Protein AF-A0A2V9RLH3-F1 (afdb_monomer_lite)

pLDDT: mean 71.66, std 17.47, range [39.56, 96.75]

Foldseek 3Di:
DDDDDDDDDDDDDDPPPDVPVVVDDDPPDDDDDPDCPPVPPCPVVVVVVVLVVLLVLLVVCCVPPVPLSVVSVVLSVVLVVLVVDDDPPPCVSVVSNVVSVVVSVVSSVVSVVVVVVVVVPDDDD

Structure (mmCIF, N/CA/C/O backbone):
data_AF-A0A2V9RLH3-F1
#
_entry.id   AF-A0A2V9RLH3-F1
#
loop_
_atom_site.group_PDB
_atom_site.id
_atom_site.type_symbol
_atom_site.label_atom_id
_atom_site.label_alt_id
_atom_site.label_comp_id
_atom_site.label_asym_id
_atom_site.label_entity_id
_atom_site.label_seq_id
_atom_site.pdbx_PDB_ins_code
_atom_site.Cartn_x
_atom_site.Cartn_y
_atom_site.Cartn_z
_atom_site.occupancy
_atom_site.B_iso_or_equiv
_atom_site.auth_seq_id
_atom_site.auth_comp_id
_atom_site.auth_asym_id
_atom_site.auth_atom_id
_atom_site.pdbx_PDB_model_num
ATOM 1 N N . MET A 1 1 ? -2.763 -62.761 55.998 1.00 39.56 1 MET A N 1
ATOM 2 C CA . MET A 1 1 ? -2.062 -62.507 57.274 1.00 39.56 1 MET A CA 1
ATOM 3 C C . MET A 1 1 ? -0.662 -62.020 56.921 1.00 39.56 1 MET A C 1
ATOM 5 O O . MET A 1 1 ? -0.022 -62.718 56.152 1.00 39.56 1 MET A O 1
ATOM 9 N N . SER A 1 2 ? -0.284 -60.830 57.413 1.00 47.16 2 SER A N 1
ATOM 10 C CA . SER A 1 2 ? 1.022 -60.124 57.311 1.00 47.16 2 SER A CA 1
ATOM 11 C C . SER A 1 2 ? 1.539 -59.823 55.893 1.00 47.16 2 SER A C 1
ATOM 13 O O . SER A 1 2 ? 1.872 -60.737 55.155 1.00 47.16 2 SER A O 1
ATOM 15 N N . ARG A 1 3 ? 1.490 -58.592 55.357 1.00 48.81 3 ARG A N 1
ATOM 16 C CA . ARG A 1 3 ? 2.101 -57.303 55.773 1.00 48.81 3 ARG A CA 1
ATO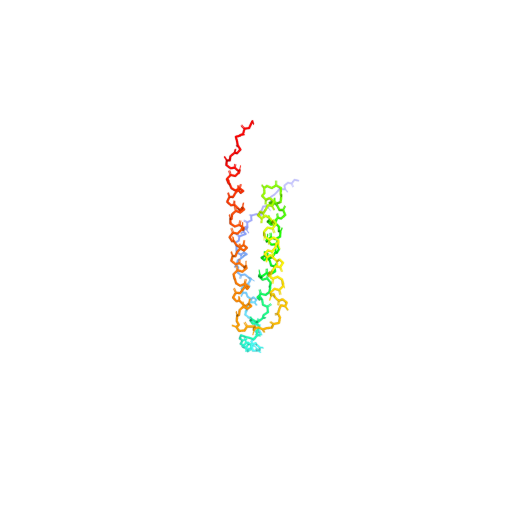M 17 C C . ARG A 1 3 ? 3.620 -57.350 56.002 1.00 48.81 3 ARG A C 1
ATOM 19 O O . ARG A 1 3 ? 4.104 -58.168 56.774 1.00 48.81 3 ARG A O 1
ATOM 26 N N . ASP A 1 4 ? 4.263 -56.371 55.358 1.00 50.38 4 ASP A N 1
ATOM 27 C CA . ASP A 1 4 ? 5.601 -55.800 55.576 1.00 50.38 4 ASP A CA 1
ATOM 28 C C . ASP A 1 4 ? 6.774 -56.614 55.002 1.00 50.38 4 ASP A C 1
ATOM 30 O O . ASP A 1 4 ? 7.018 -57.754 55.373 1.00 50.38 4 ASP A O 1
ATOM 34 N N . ARG A 1 5 ? 7.560 -56.102 54.048 1.00 52.16 5 ARG A N 1
ATOM 35 C CA . ARG A 1 5 ? 8.173 -54.762 53.959 1.00 52.16 5 ARG A CA 1
ATOM 36 C C . ARG A 1 5 ? 8.115 -54.262 52.506 1.00 52.16 5 ARG A C 1
ATOM 38 O O . ARG A 1 5 ? 8.444 -55.010 51.596 1.00 52.16 5 ARG A O 1
ATOM 45 N N . VAL A 1 6 ? 7.553 -53.093 52.199 1.00 57.69 6 VAL A N 1
ATOM 46 C CA . VAL A 1 6 ? 8.134 -51.749 52.398 1.00 57.69 6 VAL A CA 1
ATOM 47 C C . VAL A 1 6 ? 9.574 -51.673 51.888 1.00 57.69 6 VAL A C 1
ATOM 49 O O . VAL A 1 6 ? 10.521 -51.898 52.635 1.00 57.69 6 VAL A O 1
ATOM 52 N N . ASN A 1 7 ? 9.719 -51.306 50.617 1.00 51.78 7 ASN A N 1
ATOM 53 C CA . ASN A 1 7 ? 10.846 -50.500 50.169 1.00 51.78 7 ASN A CA 1
ATOM 54 C C . ASN A 1 7 ? 10.308 -49.486 49.147 1.00 51.78 7 ASN A C 1
ATOM 56 O O . ASN A 1 7 ? 9.984 -49.839 48.017 1.00 51.78 7 ASN A O 1
ATOM 60 N N . ILE A 1 8 ? 10.112 -48.253 49.600 1.00 53.84 8 ILE A N 1
ATOM 61 C CA . ILE A 1 8 ? 9.685 -47.077 48.828 1.00 53.84 8 ILE A CA 1
ATOM 62 C C . ILE A 1 8 ? 10.735 -45.983 49.138 1.00 53.84 8 ILE A C 1
ATOM 64 O O . ILE A 1 8 ? 11.342 -46.050 50.206 1.00 53.84 8 ILE A O 1
ATOM 68 N N . PRO A 1 9 ? 10.819 -44.882 48.382 1.00 52.38 9 PRO A N 1
ATOM 69 C CA . PRO A 1 9 ? 11.443 -44.658 47.077 1.00 52.38 9 PRO A CA 1
ATOM 70 C C . PRO A 1 9 ? 12.660 -43.706 47.187 1.00 52.38 9 PRO A C 1
ATOM 72 O O . PRO A 1 9 ? 12.859 -43.050 48.203 1.00 52.38 9 PRO A O 1
ATOM 75 N N . LEU A 1 10 ? 13.414 -43.540 46.102 1.00 43.09 10 LEU A N 1
ATOM 76 C CA . LEU A 1 10 ? 14.065 -42.263 45.777 1.00 43.09 10 LEU A CA 1
ATOM 77 C C . LEU A 1 10 ? 13.720 -42.034 44.299 1.00 43.09 10 LEU A C 1
ATOM 79 O O . LEU A 1 10 ? 14.227 -42.740 43.430 1.00 43.09 10 LEU A O 1
ATOM 83 N N . GLU A 1 11 ? 12.618 -41.340 44.001 1.00 45.59 11 GLU A N 1
ATOM 84 C CA . GLU A 1 11 ? 12.689 -39.938 43.550 1.00 45.59 11 GLU A CA 1
ATOM 85 C C . GLU A 1 11 ? 13.990 -39.670 42.788 1.00 45.59 11 GLU A C 1
ATOM 87 O O . GLU A 1 11 ? 15.092 -39.713 43.327 1.00 45.59 11 GLU A O 1
ATOM 92 N N . GLU A 1 12 ? 13.882 -39.596 41.466 1.00 53.50 12 GLU A N 1
ATOM 93 C CA . GLU A 1 12 ? 13.973 -38.287 40.816 1.00 53.50 12 GLU A CA 1
ATOM 94 C C . GLU A 1 12 ? 15.204 -37.513 41.286 1.00 53.50 12 GLU A C 1
ATOM 96 O O . GLU A 1 12 ? 15.140 -36.711 42.209 1.00 53.50 12 GLU A O 1
ATOM 101 N N . LEU A 1 13 ? 16.320 -37.695 40.582 1.00 51.59 13 LEU A N 1
ATOM 102 C CA . LEU A 1 13 ? 17.191 -36.563 40.309 1.00 51.59 13 LEU A CA 1
ATOM 103 C C . LEU A 1 13 ? 17.954 -36.795 38.998 1.00 51.59 13 LEU A C 1
ATOM 105 O O . LEU A 1 13 ? 18.678 -37.772 38.830 1.00 51.59 13 LEU A O 1
ATOM 109 N N . ASP A 1 14 ? 17.744 -35.853 38.081 1.00 50.59 14 ASP A N 1
ATOM 110 C CA . ASP A 1 14 ? 18.482 -35.589 36.845 1.00 50.59 14 ASP A CA 1
ATOM 111 C C . ASP A 1 14 ? 18.281 -36.501 35.626 1.00 50.59 14 ASP A C 1
ATOM 113 O O . ASP A 1 14 ? 19.205 -36.901 34.915 1.00 50.59 14 ASP A O 1
ATOM 117 N N . MET A 1 15 ? 17.017 -36.544 35.198 1.00 57.72 15 MET A N 1
ATOM 118 C CA . MET A 1 15 ? 16.640 -36.425 33.781 1.00 57.72 15 MET A CA 1
ATOM 119 C C . MET A 1 15 ? 17.088 -35.068 33.183 1.00 57.72 15 MET A C 1
ATOM 121 O O . MET A 1 15 ? 16.280 -34.293 32.683 1.00 57.72 15 MET A O 1
ATOM 125 N N . ARG A 1 16 ? 18.380 -34.724 33.287 1.00 58.44 16 ARG A N 1
ATOM 126 C CA . ARG A 1 16 ? 18.953 -33.453 32.795 1.00 58.44 16 ARG A CA 1
ATOM 127 C C . ARG A 1 16 ? 20.340 -33.582 32.152 1.00 58.44 16 ARG A C 1
ATOM 129 O O . ARG A 1 16 ? 20.838 -32.594 31.628 1.00 58.44 16 ARG A O 1
ATOM 136 N N . TYR A 1 17 ? 20.927 -34.782 32.072 1.00 57.69 17 TYR A N 1
ATOM 137 C CA . TYR A 1 17 ? 22.282 -34.961 31.514 1.00 57.69 17 TYR A CA 1
ATOM 138 C C . TYR A 1 17 ? 22.462 -36.142 30.533 1.00 57.69 17 TYR A C 1
ATOM 140 O O . TYR A 1 17 ? 23.550 -36.695 30.423 1.00 57.69 17 TYR A O 1
ATOM 148 N N . SER A 1 18 ? 21.435 -36.510 29.750 1.00 54.03 18 SER A N 1
ATOM 149 C CA . SER A 1 18 ? 21.567 -37.537 28.684 1.00 54.03 18 SER A CA 1
ATOM 150 C C . SER A 1 18 ? 21.044 -37.115 27.298 1.00 54.03 18 SER A C 1
ATOM 152 O O . SER A 1 18 ? 20.987 -37.914 26.373 1.00 54.03 18 SER A O 1
ATOM 154 N N . VAL A 1 19 ? 20.717 -35.832 27.100 1.00 53.97 19 VAL A N 1
ATOM 155 C CA . VAL A 1 19 ? 20.500 -35.264 25.747 1.00 53.97 19 VAL A CA 1
ATOM 156 C C . VAL A 1 19 ? 21.827 -34.788 25.126 1.00 53.97 19 VAL A C 1
ATOM 158 O O . VAL A 1 19 ? 21.942 -34.635 23.915 1.00 53.97 19 VAL A O 1
ATOM 161 N N . PHE A 1 20 ? 22.877 -34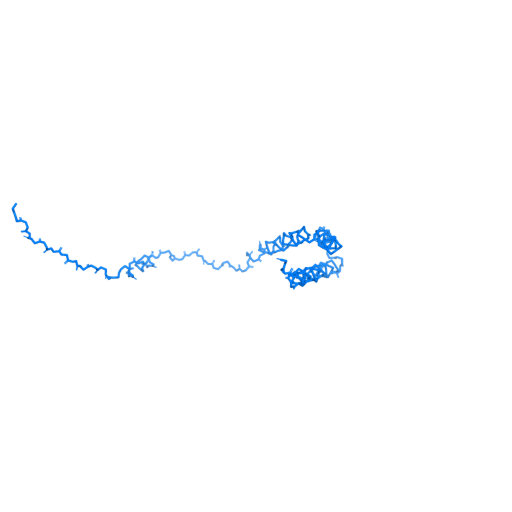.628 25.939 1.00 53.75 20 PHE A N 1
ATOM 162 C CA . PHE A 1 20 ? 24.169 -34.081 25.509 1.00 53.75 20 PHE A CA 1
ATOM 163 C C . PHE A 1 20 ? 25.185 -35.109 24.981 1.00 53.75 20 PHE A C 1
ATOM 165 O O . PHE A 1 20 ? 26.203 -34.709 24.427 1.00 53.75 20 PHE A O 1
ATOM 172 N N . VAL A 1 21 ? 24.917 -36.416 25.069 1.00 56.09 21 VAL A N 1
ATOM 173 C CA . VAL A 1 21 ? 25.829 -37.450 24.527 1.00 56.09 21 VAL A CA 1
ATOM 174 C C . VAL A 1 21 ? 25.569 -37.743 23.038 1.00 56.09 21 VAL A C 1
ATOM 176 O O . VAL A 1 21 ? 26.457 -38.230 22.346 1.00 56.09 21 VAL A O 1
ATOM 179 N N . TRP A 1 22 ? 24.422 -37.338 22.482 1.00 46.25 22 TRP A N 1
ATOM 180 C CA . TRP A 1 22 ? 24.151 -37.455 21.038 1.00 46.25 22 TRP A CA 1
ATOM 181 C C . TRP A 1 22 ? 24.771 -36.340 20.179 1.00 46.25 22 TRP A C 1
ATOM 183 O O . TRP A 1 22 ? 24.780 -36.445 18.957 1.00 46.25 22 TRP A O 1
ATOM 193 N N . ILE A 1 23 ? 25.322 -35.284 20.785 1.00 55.78 23 ILE A N 1
ATOM 194 C CA . ILE A 1 23 ? 25.869 -34.130 20.045 1.00 55.78 23 ILE A CA 1
ATOM 195 C C . ILE A 1 23 ? 27.333 -34.357 19.610 1.00 55.78 23 ILE A C 1
ATOM 197 O O . ILE A 1 23 ? 27.882 -33.588 18.827 1.00 55.78 23 ILE A O 1
ATOM 201 N N . SER A 1 24 ? 27.972 -35.452 20.031 1.00 55.41 24 SER A N 1
ATOM 202 C CA . SER A 1 24 ? 29.396 -35.690 19.773 1.00 55.41 24 SER A CA 1
ATOM 203 C C . SER A 1 24 ? 29.668 -37.001 19.031 1.00 55.41 24 SER A C 1
ATOM 205 O O . SER A 1 24 ? 30.342 -37.876 19.565 1.00 55.41 24 SER A O 1
ATOM 207 N N . MET A 1 25 ? 29.206 -37.127 17.781 1.00 53.19 25 MET A N 1
ATOM 208 C CA . MET A 1 25 ? 29.975 -37.841 16.746 1.00 53.19 25 MET A CA 1
ATOM 209 C C . MET A 1 25 ? 29.473 -37.539 15.319 1.00 53.19 25 MET A C 1
ATOM 211 O O . MET A 1 25 ? 28.771 -38.312 14.683 1.00 53.19 25 MET A O 1
ATOM 215 N N . LEU A 1 26 ? 29.935 -36.398 14.807 1.00 53.53 26 LEU A N 1
ATOM 216 C CA . LEU A 1 26 ? 30.655 -36.353 13.531 1.00 53.53 26 LEU A CA 1
ATOM 217 C C . LEU A 1 26 ? 29.880 -36.688 12.234 1.00 53.53 26 LEU A C 1
ATOM 219 O O . LEU A 1 26 ? 30.173 -37.663 11.552 1.00 53.53 26 LEU A O 1
ATOM 223 N N . THR A 1 27 ? 29.054 -35.750 11.771 1.00 52.62 27 THR A N 1
ATOM 224 C CA . THR A 1 27 ? 29.072 -35.367 10.345 1.00 52.62 27 THR A CA 1
ATOM 225 C C . THR A 1 27 ? 29.892 -34.083 10.212 1.00 52.62 27 THR A C 1
ATOM 227 O O . THR A 1 27 ? 29.349 -32.982 10.152 1.00 52.62 27 THR A O 1
ATOM 230 N N . ILE A 1 28 ? 31.220 -34.207 10.250 1.00 60.66 28 ILE A N 1
ATOM 231 C CA . ILE A 1 28 ? 32.124 -33.121 9.858 1.00 60.66 28 ILE A CA 1
ATOM 232 C C . ILE A 1 28 ? 32.408 -33.257 8.360 1.00 60.66 28 ILE A C 1
ATOM 234 O O . ILE A 1 28 ? 32.633 -34.359 7.871 1.00 60.66 28 ILE A O 1
ATOM 238 N N . ALA A 1 29 ? 32.479 -32.092 7.711 1.00 54.38 29 ALA A N 1
ATOM 239 C CA . ALA A 1 29 ? 32.967 -31.804 6.362 1.00 54.38 29 ALA A CA 1
ATOM 240 C C . ALA A 1 29 ? 31.940 -31.937 5.229 1.00 54.38 29 ALA A C 1
ATOM 242 O O . ALA A 1 29 ? 31.856 -32.958 4.554 1.00 54.38 29 ALA A O 1
ATOM 243 N N . GLY A 1 30 ? 31.223 -30.840 4.952 1.00 48.94 30 GLY A N 1
ATOM 244 C CA . GLY A 1 30 ? 30.548 -30.720 3.659 1.00 48.94 30 GLY A CA 1
ATOM 245 C C . GLY A 1 30 ? 29.466 -29.662 3.473 1.00 48.94 30 GLY A C 1
ATOM 246 O O . GLY A 1 30 ? 28.758 -29.757 2.483 1.00 48.94 30 GLY A O 1
ATOM 247 N N . VAL A 1 31 ? 29.309 -28.653 4.335 1.00 53.44 31 VAL A N 1
ATOM 248 C CA . VAL A 1 31 ? 28.590 -27.428 3.931 1.00 53.44 31 VAL A CA 1
ATOM 249 C C . VAL A 1 31 ? 29.555 -26.263 4.064 1.00 53.44 31 VAL A C 1
ATOM 251 O O . VAL A 1 31 ? 29.549 -25.491 5.018 1.00 53.44 31 VAL A O 1
ATOM 254 N N . LEU A 1 32 ? 30.466 -26.225 3.091 1.00 53.28 32 LEU A N 1
ATOM 255 C CA . LEU A 1 32 ? 31.143 -25.010 2.672 1.00 53.28 32 LEU A CA 1
ATOM 256 C C . LEU A 1 32 ? 30.079 -23.944 2.411 1.00 53.28 32 LEU A C 1
ATOM 258 O O . LEU A 1 32 ? 29.132 -24.180 1.664 1.00 53.28 32 LEU A O 1
ATOM 262 N N . SER A 1 33 ? 30.269 -22.796 3.051 1.00 57.31 33 SER A N 1
ATOM 263 C CA . SER A 1 33 ? 29.795 -21.473 2.669 1.00 57.31 33 SER A CA 1
ATOM 264 C C . SER A 1 33 ? 29.066 -21.418 1.325 1.00 57.31 33 SER A C 1
ATOM 266 O O . SER A 1 33 ? 29.699 -21.269 0.279 1.00 57.31 33 SER A O 1
ATOM 268 N N . VAL A 1 34 ? 27.733 -21.446 1.351 1.00 58.06 34 VAL A N 1
ATOM 269 C CA . VAL A 1 34 ? 26.990 -20.732 0.315 1.00 58.06 34 VAL A CA 1
ATOM 270 C C . VAL A 1 34 ? 26.972 -19.267 0.763 1.00 58.06 34 VAL A C 1
ATOM 272 O O . VAL A 1 34 ? 26.449 -18.973 1.841 1.00 58.06 34 VAL A O 1
ATOM 275 N N . PRO A 1 35 ? 27.608 -18.353 0.005 1.00 49.06 35 PRO A N 1
ATOM 276 C CA . PRO A 1 35 ? 27.546 -16.919 0.260 1.00 49.06 35 PRO A CA 1
ATOM 277 C C . PRO A 1 35 ? 26.102 -16.442 0.063 1.00 49.06 35 PRO A C 1
ATOM 279 O O . PRO A 1 35 ? 25.233 -17.226 -0.298 1.00 49.06 35 PRO A O 1
ATOM 282 N N . ALA A 1 36 ? 25.838 -15.161 0.289 1.00 56.69 36 ALA A N 1
ATOM 283 C CA . ALA A 1 36 ? 24.553 -14.478 0.142 1.00 56.69 36 ALA A CA 1
ATOM 284 C C . ALA A 1 36 ? 23.884 -14.575 -1.263 1.00 56.69 36 ALA A C 1
ATOM 286 O O . ALA A 1 36 ? 23.575 -13.560 -1.874 1.00 56.69 36 ALA A O 1
ATOM 287 N N . LEU A 1 37 ? 23.637 -15.780 -1.785 1.00 55.62 37 LEU A N 1
ATOM 288 C CA . LEU A 1 37 ? 22.978 -16.069 -3.062 1.00 55.62 37 LEU A CA 1
ATOM 289 C C . LEU A 1 37 ? 21.540 -16.590 -2.891 1.00 55.62 37 LEU A C 1
ATOM 291 O O . LEU A 1 37 ? 20.805 -16.656 -3.868 1.00 55.62 37 LEU A O 1
ATOM 295 N N . PHE A 1 38 ? 21.106 -16.900 -1.664 1.00 52.56 38 PHE A N 1
ATOM 296 C CA . PHE A 1 38 ? 19.696 -17.182 -1.339 1.00 52.56 38 PHE A CA 1
ATOM 297 C C . PHE A 1 38 ? 19.032 -16.060 -0.526 1.00 52.56 38 PHE A C 1
ATOM 299 O O . PHE A 1 38 ? 17.972 -16.251 0.059 1.00 52.56 38 PHE A O 1
ATOM 306 N N . ALA A 1 39 ? 19.623 -14.862 -0.527 1.00 50.62 39 ALA A N 1
ATOM 307 C CA . ALA A 1 39 ? 19.005 -13.661 0.035 1.00 50.62 39 ALA A CA 1
ATOM 308 C C . ALA A 1 39 ? 18.022 -12.966 -0.936 1.00 50.62 39 ALA A C 1
ATOM 310 O O . ALA A 1 39 ? 17.477 -11.929 -0.593 1.00 50.62 39 ALA A O 1
ATOM 311 N N . GLN A 1 40 ? 17.768 -13.521 -2.130 1.00 50.31 40 GLN A N 1
ATOM 312 C CA . GLN A 1 40 ? 16.870 -12.928 -3.139 1.00 50.31 40 GLN A CA 1
ATOM 313 C C . GLN A 1 40 ? 15.436 -13.495 -3.143 1.00 50.31 40 GLN A C 1
ATOM 315 O O . GLN A 1 40 ? 14.677 -13.226 -4.068 1.00 50.31 40 GLN A O 1
ATOM 320 N N . GLY A 1 41 ? 15.043 -14.298 -2.147 1.00 53.81 41 GLY A N 1
ATOM 321 C CA . GLY A 1 41 ? 13.774 -15.045 -2.197 1.00 53.81 41 GLY A CA 1
ATOM 322 C C . GLY A 1 41 ? 12.761 -14.779 -1.083 1.00 53.81 41 GLY A C 1
ATOM 323 O O . GLY A 1 41 ? 11.690 -15.376 -1.111 1.00 53.81 41 GLY A O 1
ATOM 324 N N . GLN A 1 42 ? 13.070 -13.938 -0.090 1.00 44.75 42 GLN A N 1
ATOM 325 C CA . GLN A 1 42 ? 12.178 -13.702 1.061 1.00 44.75 42 GLN A CA 1
ATOM 326 C C . GLN A 1 42 ? 11.507 -12.323 1.086 1.00 44.75 42 GLN A C 1
ATOM 328 O O . GLN A 1 42 ? 10.702 -12.072 1.980 1.00 44.75 42 GLN A O 1
ATOM 333 N N . GLU A 1 43 ? 11.775 -11.455 0.111 1.00 52.00 43 GLU A N 1
ATOM 334 C CA . GLU A 1 43 ? 11.226 -10.090 0.089 1.00 52.00 43 GLU A CA 1
ATOM 335 C C . GLU A 1 43 ? 9.708 -10.083 -0.184 1.00 52.00 43 GLU A C 1
ATOM 337 O O . GLU A 1 43 ? 8.965 -9.380 0.498 1.00 52.00 43 GLU A O 1
ATOM 342 N N . GLY A 1 44 ? 9.211 -10.972 -1.052 1.00 55.06 44 GLY A N 1
ATOM 343 C CA . GLY A 1 44 ? 7.782 -11.021 -1.398 1.00 55.06 44 GLY A CA 1
ATOM 344 C C . GLY A 1 44 ? 6.861 -11.512 -0.273 1.00 55.06 44 GLY A C 1
ATOM 345 O O . GLY A 1 44 ? 5.723 -11.071 -0.164 1.00 55.06 44 GLY A O 1
ATOM 346 N N . ALA A 1 45 ? 7.334 -12.384 0.625 1.00 59.72 45 ALA A N 1
ATOM 347 C CA . ALA A 1 45 ? 6.483 -12.937 1.686 1.00 59.72 45 ALA A CA 1
ATOM 348 C C . ALA A 1 45 ? 6.114 -11.900 2.766 1.00 59.72 45 ALA A C 1
ATOM 350 O O . ALA A 1 45 ? 5.102 -12.050 3.455 1.00 59.72 45 ALA A O 1
ATOM 351 N N . ALA A 1 46 ? 6.945 -10.869 2.943 1.00 64.94 46 ALA A N 1
ATOM 352 C CA . ALA A 1 46 ? 6.669 -9.769 3.859 1.00 64.94 46 ALA A CA 1
ATOM 353 C C . ALA A 1 46 ? 5.696 -8.752 3.241 1.00 64.94 46 ALA A C 1
ATOM 355 O O . ALA A 1 46 ? 4.792 -8.285 3.934 1.00 64.94 46 ALA A O 1
ATOM 356 N N . GLU A 1 47 ? 5.837 -8.464 1.945 1.00 66.88 47 GLU A N 1
ATOM 357 C CA . GLU A 1 47 ? 4.934 -7.571 1.206 1.00 66.88 47 GLU A CA 1
ATOM 358 C C . GLU A 1 47 ? 3.533 -8.176 1.081 1.00 66.88 47 GLU A C 1
ATOM 360 O O . GLU A 1 47 ? 2.551 -7.538 1.452 1.00 66.88 47 GLU A O 1
ATOM 365 N N . GLN A 1 48 ? 3.439 -9.464 0.751 1.00 70.88 48 GLN A N 1
ATOM 366 C CA . GLN A 1 48 ? 2.159 -10.159 0.604 1.00 70.88 48 GLN A CA 1
ATOM 367 C C . GLN A 1 48 ? 1.348 -10.219 1.915 1.00 70.88 48 GLN A C 1
ATOM 369 O O . GLN A 1 48 ? 0.118 -10.158 1.917 1.00 70.88 48 GLN A O 1
ATOM 374 N N . LYS A 1 49 ? 2.024 -10.310 3.069 1.00 78.50 49 LYS A N 1
ATOM 375 C CA . LYS A 1 49 ? 1.363 -10.224 4.384 1.00 78.50 49 LYS A CA 1
ATOM 376 C C . LYS A 1 49 ? 0.817 -8.830 4.669 1.00 78.50 49 LYS A C 1
ATOM 378 O O . LYS A 1 49 ? -0.213 -8.710 5.330 1.00 78.50 49 LYS A O 1
ATOM 383 N N . ARG A 1 50 ? 1.512 -7.793 4.202 1.00 78.88 50 ARG A N 1
ATOM 384 C CA . ARG A 1 50 ? 1.090 -6.406 4.372 1.00 78.88 50 ARG A CA 1
ATOM 385 C C . ARG A 1 50 ? -0.178 -6.138 3.571 1.00 78.88 50 ARG A C 1
ATOM 387 O O . ARG A 1 50 ? -1.134 -5.643 4.148 1.00 78.88 50 ARG A O 1
ATOM 394 N N . GLU A 1 51 ? -0.236 -6.567 2.315 1.00 77.38 51 GLU A N 1
ATOM 395 C CA . GLU A 1 51 ? -1.444 -6.448 1.486 1.00 77.38 51 GLU A CA 1
ATOM 396 C C . GLU A 1 51 ? -2.661 -7.143 2.119 1.00 77.38 51 GLU A C 1
ATOM 398 O O . GLU A 1 51 ? -3.732 -6.553 2.235 1.00 77.38 51 GLU A O 1
ATOM 403 N N . GLN A 1 52 ? -2.494 -8.368 2.636 1.00 81.50 52 GLN A N 1
ATOM 404 C CA . GLN A 1 52 ? -3.584 -9.073 3.331 1.00 81.50 52 GLN A CA 1
ATOM 405 C C . GLN A 1 52 ? -4.067 -8.328 4.583 1.00 81.50 52 GLN A C 1
ATOM 407 O O . GLN A 1 52 ? -5.258 -8.342 4.923 1.00 81.50 52 GLN A O 1
ATOM 412 N N . GLN A 1 53 ? -3.139 -7.698 5.302 1.00 83.69 53 GLN A N 1
ATOM 413 C CA . GLN A 1 53 ? -3.450 -6.909 6.483 1.00 83.69 53 GLN A CA 1
ATOM 414 C C . GLN A 1 53 ? -4.219 -5.634 6.109 1.00 83.69 53 GLN A C 1
ATOM 416 O O . GLN A 1 53 ? -5.248 -5.359 6.732 1.00 83.69 53 GLN A O 1
ATOM 421 N N . VAL A 1 54 ? -3.774 -4.930 5.066 1.00 83.06 54 VAL A N 1
ATOM 422 C CA . VAL A 1 54 ? -4.428 -3.756 4.467 1.00 83.06 54 VAL A CA 1
ATOM 423 C C . VAL A 1 54 ? -5.875 -4.108 4.086 1.00 83.06 54 VAL A C 1
ATOM 425 O O . VAL A 1 54 ? -6.814 -3.472 4.563 1.00 83.06 54 VAL A O 1
ATOM 428 N N . ASP A 1 55 ? -6.089 -5.196 3.343 1.00 84.19 55 ASP A N 1
ATOM 429 C CA . ASP A 1 55 ? -7.421 -5.652 2.908 1.00 84.19 55 ASP A CA 1
ATOM 430 C C . ASP A 1 55 ? -8.362 -5.945 4.072 1.00 84.19 55 ASP A C 1
ATOM 432 O O . ASP A 1 55 ? -9.548 -5.594 4.070 1.00 84.19 55 ASP A O 1
ATOM 436 N N . THR A 1 56 ? -7.826 -6.608 5.095 1.00 84.88 56 THR A N 1
ATOM 437 C CA . THR A 1 56 ? -8.589 -6.933 6.297 1.00 84.88 56 THR A CA 1
ATOM 438 C C . THR A 1 56 ? -9.001 -5.653 7.022 1.00 84.88 56 THR A C 1
ATOM 440 O O . THR A 1 56 ? -10.145 -5.543 7.467 1.00 84.88 56 THR A O 1
ATOM 443 N N . MET A 1 57 ? -8.108 -4.661 7.102 1.00 80.25 57 MET A N 1
ATOM 444 C CA . MET A 1 57 ? -8.412 -3.358 7.690 1.00 80.25 57 MET A CA 1
ATOM 445 C C . MET A 1 57 ? -9.435 -2.574 6.864 1.00 80.25 57 MET A C 1
ATOM 447 O O . MET A 1 57 ? -10.359 -2.016 7.457 1.00 80.25 57 MET A O 1
ATOM 451 N N . ALA A 1 58 ? -9.336 -2.557 5.530 1.00 82.00 58 ALA A N 1
ATOM 452 C CA . ALA A 1 58 ? -10.330 -1.911 4.673 1.00 82.00 58 ALA A CA 1
ATOM 453 C C . ALA A 1 58 ? -11.723 -2.492 4.933 1.00 82.00 58 ALA A C 1
ATOM 455 O O . ALA A 1 58 ? -12.644 -1.761 5.293 1.00 82.00 58 ALA A O 1
ATOM 456 N N . ARG A 1 59 ? -11.865 -3.821 4.854 1.00 82.25 59 ARG A N 1
ATOM 457 C CA . ARG A 1 59 ? -13.147 -4.519 5.057 1.00 82.25 59 ARG A CA 1
ATOM 458 C C . ARG A 1 59 ? -13.742 -4.282 6.441 1.00 82.25 59 ARG A C 1
ATOM 460 O O . ARG A 1 59 ? -14.944 -4.075 6.564 1.00 82.25 59 ARG A O 1
ATOM 467 N N . GLN A 1 60 ? -12.915 -4.278 7.486 1.00 80.94 60 GLN A N 1
ATOM 468 C CA . GLN A 1 60 ? -13.373 -3.992 8.849 1.00 80.94 60 GLN A CA 1
ATOM 469 C C . GLN A 1 60 ? -13.902 -2.561 9.004 1.00 80.94 60 GLN A C 1
ATOM 471 O O . GLN A 1 60 ? -14.858 -2.343 9.746 1.00 80.94 60 GLN A O 1
ATOM 476 N N . ASN A 1 61 ? -13.298 -1.595 8.309 1.00 75.12 61 ASN A N 1
ATOM 477 C CA . ASN A 1 61 ? -13.657 -0.184 8.423 1.00 75.12 61 ASN A CA 1
ATOM 478 C C . ASN A 1 61 ? -14.739 0.265 7.431 1.00 75.12 61 ASN A C 1
ATOM 480 O O . ASN A 1 61 ? -15.281 1.349 7.613 1.00 75.12 61 ASN A O 1
ATOM 484 N N . GLN A 1 62 ? -15.135 -0.553 6.447 1.00 74.06 62 GLN A N 1
ATOM 485 C CA . GLN A 1 62 ? -16.214 -0.219 5.500 1.00 74.06 62 GLN A CA 1
ATOM 486 C C . GLN A 1 62 ? -17.535 0.180 6.182 1.00 74.06 62 GLN A C 1
ATOM 488 O O . GLN A 1 62 ? -18.285 0.982 5.632 1.00 74.06 62 GLN A O 1
ATOM 493 N N . GLY A 1 63 ? -17.818 -0.349 7.377 1.00 72.19 63 GLY A N 1
ATOM 494 C CA . GLY A 1 63 ? -19.017 -0.004 8.148 1.00 72.19 63 GLY A CA 1
ATOM 495 C C . GLY A 1 63 ? -18.894 1.243 9.031 1.00 72.19 63 GLY A C 1
ATOM 496 O O . GLY A 1 63 ? -19.906 1.702 9.549 1.00 72.19 63 GLY A O 1
ATOM 497 N N . GLN A 1 64 ? -17.683 1.769 9.236 1.00 73.12 64 GLN A N 1
ATOM 498 C CA . GLN A 1 64 ? -17.409 2.875 10.165 1.00 73.12 64 GLN A CA 1
ATOM 499 C C . GLN A 1 64 ? -16.867 4.116 9.449 1.00 73.12 64 GLN A C 1
ATOM 501 O O . GLN A 1 64 ? -17.325 5.216 9.723 1.00 73.12 64 GLN A O 1
ATOM 506 N N . GLU A 1 65 ? -15.935 3.926 8.512 1.00 76.31 65 GLU A N 1
ATOM 507 C CA . GLU A 1 65 ? -15.293 4.966 7.700 1.00 76.31 65 GLU A CA 1
ATOM 508 C C . GLU A 1 65 ? -15.198 4.501 6.237 1.00 76.31 65 GLU A C 1
ATOM 510 O O . GLU A 1 65 ? -14.123 4.115 5.756 1.00 76.31 65 GLU A O 1
ATOM 515 N N . PRO A 1 66 ? -16.322 4.510 5.495 1.00 84.25 66 PRO A N 1
ATOM 516 C CA . PRO A 1 66 ? -16.386 3.954 4.143 1.00 84.25 66 PRO A CA 1
ATOM 517 C C . PRO A 1 66 ? -15.433 4.652 3.162 1.00 84.25 66 PRO A C 1
ATOM 519 O O . PRO A 1 66 ? -14.893 4.006 2.265 1.00 84.25 66 PRO A O 1
ATOM 522 N N . HIS A 1 67 ? -15.176 5.950 3.342 1.00 89.06 67 HIS A N 1
ATOM 523 C CA . HIS A 1 67 ? -14.258 6.702 2.485 1.00 89.06 67 HIS A CA 1
ATOM 524 C C . HIS A 1 67 ? -12.794 6.315 2.705 1.00 89.06 67 HIS A C 1
ATOM 526 O O . HIS A 1 67 ? -12.055 6.171 1.735 1.00 89.06 67 HIS A O 1
ATOM 532 N N . MET A 1 68 ? -12.382 6.103 3.957 1.00 88.44 68 MET A N 1
ATOM 533 C CA . MET A 1 68 ? -11.014 5.687 4.279 1.00 88.44 68 MET A CA 1
ATOM 534 C C .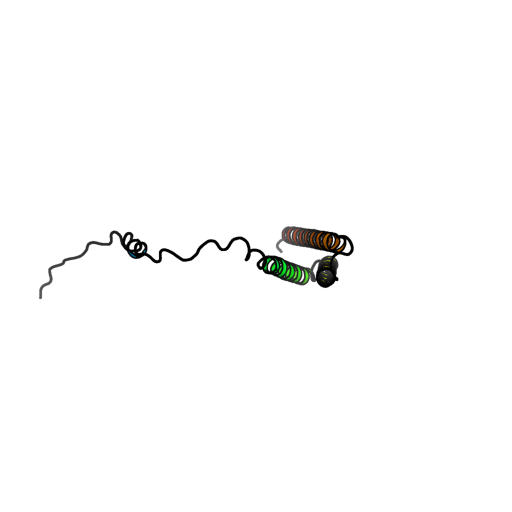 MET A 1 68 ? -10.751 4.256 3.806 1.00 88.44 68 MET A C 1
ATOM 536 O O . MET A 1 68 ? -9.701 3.982 3.229 1.00 88.44 68 MET A O 1
ATOM 540 N N . ALA A 1 69 ? -11.734 3.365 3.961 1.00 89.56 69 ALA A N 1
ATOM 541 C CA . ALA A 1 69 ? -11.663 2.013 3.417 1.00 89.56 69 ALA A CA 1
ATOM 542 C C . ALA A 1 69 ? -11.564 2.008 1.879 1.00 89.56 69 ALA A C 1
ATOM 544 O O . ALA A 1 69 ? -10.746 1.281 1.320 1.00 89.56 69 ALA A O 1
ATOM 545 N N . ALA A 1 70 ? -12.349 2.847 1.192 1.00 90.69 70 ALA A N 1
ATOM 546 C CA . ALA A 1 70 ? -12.267 2.996 -0.262 1.00 90.69 70 ALA A CA 1
ATOM 547 C C . ALA A 1 70 ? -10.919 3.581 -0.714 1.00 90.69 70 ALA A C 1
ATOM 549 O O . ALA A 1 70 ? -10.339 3.112 -1.690 1.00 90.69 70 ALA A O 1
ATOM 550 N N . ALA A 1 71 ? -10.388 4.572 0.009 1.00 93.44 71 ALA A N 1
ATOM 551 C CA . ALA A 1 71 ? -9.071 5.136 -0.271 1.00 93.44 71 ALA A CA 1
ATOM 552 C C . ALA A 1 71 ? -7.970 4.070 -0.175 1.00 93.44 71 ALA A C 1
ATOM 554 O O . ALA A 1 71 ? -7.099 4.009 -1.040 1.00 93.44 71 ALA A O 1
ATOM 555 N N . LEU A 1 72 ? -8.034 3.205 0.841 1.00 93.62 72 LEU A N 1
ATOM 556 C CA . LEU A 1 72 ? -7.083 2.113 1.022 1.00 93.62 72 LEU A CA 1
ATOM 557 C C . LEU A 1 72 ? -7.126 1.109 -0.141 1.00 93.62 72 LEU A C 1
ATOM 559 O O . LEU A 1 72 ? -6.079 0.751 -0.675 1.00 93.62 72 LEU A O 1
ATOM 563 N N . GLU A 1 73 ? -8.327 0.720 -0.580 1.00 92.31 73 GLU A N 1
ATOM 564 C CA . GLU A 1 73 ? -8.514 -0.168 -1.735 1.00 92.31 73 GLU A CA 1
ATOM 565 C C . GLU A 1 73 ? -7.938 0.447 -3.019 1.00 92.31 73 GLU A C 1
ATOM 567 O O . GLU A 1 73 ? -7.216 -0.217 -3.760 1.00 92.31 73 GLU A O 1
ATOM 572 N N . HIS A 1 74 ? -8.187 1.736 -3.268 1.00 95.25 74 HIS A N 1
ATOM 573 C CA . HIS A 1 74 ? -7.620 2.427 -4.427 1.00 95.25 74 HIS A CA 1
ATOM 574 C C . HIS A 1 74 ? -6.090 2.491 -4.388 1.00 95.25 74 HIS A C 1
ATOM 576 O O . HIS A 1 74 ? -5.441 2.338 -5.422 1.00 95.25 74 HIS A O 1
ATOM 582 N N . LEU A 1 75 ? -5.500 2.701 -3.209 1.00 95.44 75 LEU A N 1
ATOM 583 C CA . LEU A 1 75 ? -4.046 2.706 -3.049 1.00 95.44 75 LEU A CA 1
ATOM 584 C C . LEU A 1 75 ? -3.444 1.317 -3.287 1.00 95.44 75 LEU A C 1
ATOM 586 O O . LEU A 1 75 ? -2.402 1.217 -3.924 1.00 95.44 75 LEU A O 1
ATOM 590 N N . ARG A 1 76 ? -4.105 0.254 -2.823 1.00 93.00 76 ARG A N 1
ATOM 591 C CA . ARG A 1 76 ? -3.707 -1.138 -3.076 1.00 93.00 76 ARG A CA 1
ATOM 592 C C . ARG A 1 76 ? -3.756 -1.484 -4.564 1.00 93.00 76 ARG A C 1
ATOM 594 O O . ARG A 1 76 ? -2.800 -2.019 -5.107 1.00 93.00 76 ARG A O 1
ATOM 601 N N . GLN A 1 77 ? -4.825 -1.097 -5.253 1.00 93.69 77 GLN A N 1
ATOM 602 C CA . GLN A 1 77 ? -4.909 -1.251 -6.708 1.00 93.69 77 GLN A CA 1
ATOM 603 C C . GLN A 1 77 ? -3.781 -0.486 -7.414 1.00 93.69 77 GLN A C 1
ATOM 605 O O . GLN A 1 77 ? -3.163 -1.002 -8.340 1.00 93.69 77 GLN A O 1
ATOM 610 N N . ALA A 1 78 ? -3.465 0.731 -6.960 1.00 94.50 78 ALA A N 1
ATOM 611 C CA . ALA A 1 78 ? -2.348 1.493 -7.509 1.00 94.50 78 ALA A CA 1
ATOM 612 C C . ALA A 1 78 ? -0.991 0.805 -7.271 1.00 94.50 78 ALA A C 1
ATOM 614 O O . ALA A 1 78 ? -0.139 0.8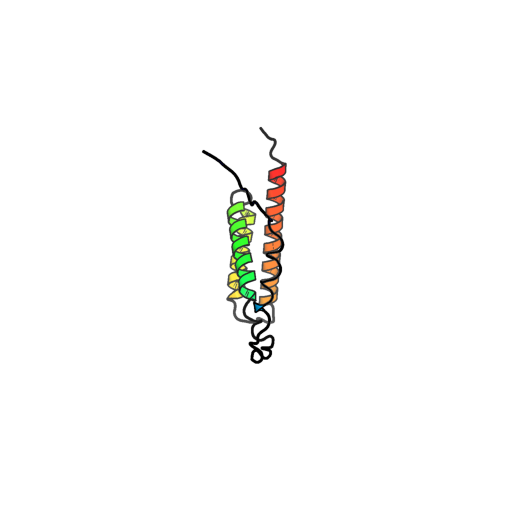44 -8.155 1.00 94.50 78 ALA A O 1
ATOM 615 N N . GLU A 1 79 ? -0.783 0.178 -6.111 1.00 93.25 79 GLU A N 1
ATOM 616 C CA . GLU A 1 79 ? 0.401 -0.636 -5.810 1.00 93.25 79 GLU A CA 1
ATOM 617 C C . GLU A 1 79 ? 0.530 -1.813 -6.785 1.00 93.25 79 GLU A C 1
ATOM 619 O O . GLU A 1 79 ? 1.540 -1.894 -7.482 1.00 93.25 79 GLU A O 1
ATOM 624 N N . GLU A 1 80 ? -0.515 -2.630 -6.948 1.00 92.00 80 GLU A N 1
ATOM 625 C CA . GLU A 1 80 ? -0.514 -3.769 -7.881 1.00 92.00 80 GLU A CA 1
ATOM 626 C C . GLU A 1 80 ? -0.185 -3.348 -9.322 1.00 92.00 80 GLU A C 1
ATOM 628 O O . GLU A 1 80 ? 0.566 -4.018 -10.036 1.00 92.00 80 GLU A O 1
ATOM 633 N N . GLU A 1 81 ? -0.743 -2.225 -9.778 1.00 92.69 81 GLU A N 1
ATOM 634 C CA . GLU A 1 81 ? -0.475 -1.707 -11.120 1.00 92.69 81 GLU A CA 1
ATOM 635 C C . GLU A 1 81 ? 0.956 -1.161 -11.255 1.00 92.69 81 GLU A C 1
ATOM 637 O O . GLU A 1 81 ? 1.588 -1.313 -12.305 1.00 92.69 81 GLU A O 1
ATOM 642 N N . LEU A 1 82 ? 1.513 -0.570 -10.193 1.00 90.75 82 LEU A N 1
ATOM 643 C CA . LEU A 1 82 ? 2.908 -0.128 -10.158 1.00 90.75 82 LEU A CA 1
ATOM 644 C C . LEU A 1 82 ? 3.895 -1.304 -10.119 1.00 90.75 82 LEU A C 1
ATOM 646 O O . LEU A 1 82 ? 4.989 -1.169 -10.674 1.00 90.75 82 LEU A O 1
ATOM 650 N N . GLU A 1 83 ? 3.532 -2.437 -9.511 1.00 88.69 83 GLU A N 1
ATOM 651 C CA . GLU A 1 83 ? 4.336 -3.669 -9.518 1.00 88.69 83 GLU A CA 1
ATOM 652 C C . GLU A 1 83 ? 4.407 -4.289 -10.914 1.00 88.69 83 GLU A C 1
ATOM 654 O O . GLU A 1 83 ? 5.483 -4.663 -11.384 1.00 88.69 83 GLU A O 1
ATOM 659 N N . LYS A 1 84 ? 3.267 -4.340 -11.614 1.00 88.75 84 LYS A N 1
ATOM 660 C CA . LYS A 1 84 ? 3.170 -4.861 -12.987 1.00 88.75 84 LYS A CA 1
ATOM 661 C C . LYS A 1 84 ? 3.787 -3.922 -14.026 1.00 88.75 84 LYS A C 1
ATOM 663 O O . LYS A 1 84 ? 4.085 -4.345 -15.146 1.00 88.75 84 LYS A O 1
ATOM 668 N N . ALA A 1 85 ? 3.967 -2.643 -13.695 1.00 85.00 85 ALA A N 1
ATOM 669 C CA . ALA A 1 85 ? 4.512 -1.660 -14.618 1.00 85.00 85 ALA A CA 1
ATOM 670 C C . ALA A 1 85 ? 5.958 -1.999 -15.029 1.00 85.00 85 ALA A C 1
ATOM 672 O O . ALA A 1 85 ? 6.846 -2.220 -14.201 1.00 85.00 85 ALA A O 1
ATOM 673 N N . THR A 1 86 ? 6.218 -1.957 -16.341 1.00 71.50 86 THR A N 1
ATOM 674 C CA . THR A 1 86 ? 7.538 -2.242 -16.930 1.00 71.50 86 THR A CA 1
ATOM 675 C C . THR A 1 86 ? 8.669 -1.432 -16.277 1.00 71.50 86 THR A C 1
ATOM 677 O O . THR A 1 86 ? 8.442 -0.272 -15.900 1.00 71.50 86 THR A O 1
ATOM 680 N N . PRO A 1 87 ? 9.900 -1.974 -16.197 1.00 68.75 87 PRO A N 1
ATOM 681 C CA . PRO A 1 87 ? 10.935 -1.421 -15.337 1.00 68.75 87 PRO A CA 1
ATOM 682 C C . PRO A 1 87 ? 11.365 0.016 -15.649 1.00 68.75 87 PRO A C 1
ATOM 684 O O . PRO A 1 87 ? 11.430 0.429 -16.801 1.00 68.75 87 PRO A O 1
ATOM 687 N N . ASN A 1 88 ? 11.716 0.743 -14.582 1.00 61.84 88 ASN A N 1
ATOM 688 C CA . ASN A 1 88 ? 12.519 1.967 -14.562 1.00 61.84 88 ASN A CA 1
ATOM 689 C C . ASN A 1 88 ? 12.232 2.979 -15.678 1.00 61.84 88 ASN A C 1
ATOM 691 O O . ASN A 1 88 ? 13.092 3.307 -16.492 1.00 61.84 88 ASN A O 1
ATOM 695 N N . LYS A 1 89 ? 11.062 3.621 -15.591 1.00 62.97 89 LYS A N 1
ATOM 696 C CA . LYS A 1 89 ? 10.844 4.979 -16.116 1.00 62.97 89 LYS A CA 1
ATOM 697 C C . LYS A 1 89 ? 11.720 5.974 -15.324 1.00 62.97 89 LYS A C 1
ATOM 699 O O . LYS A 1 89 ? 11.196 6.738 -14.527 1.00 62.97 89 LYS A O 1
ATOM 704 N N . GLY A 1 90 ? 13.050 5.861 -15.392 1.00 70.44 90 GLY A N 1
ATOM 705 C CA . GLY A 1 90 ? 13.998 6.727 -14.671 1.00 70.44 90 GLY A CA 1
ATOM 706 C C . GLY A 1 90 ? 13.900 6.705 -13.134 1.00 70.44 90 GLY A C 1
ATOM 707 O O . GLY A 1 90 ? 14.118 7.731 -12.503 1.00 70.44 90 GLY A O 1
ATOM 708 N N . GLY A 1 91 ? 13.511 5.581 -12.517 1.00 83.12 91 GLY A N 1
ATOM 709 C CA . GLY A 1 91 ? 13.329 5.472 -11.055 1.00 83.12 91 GLY A CA 1
ATOM 710 C C . GLY A 1 91 ? 11.988 6.004 -10.524 1.00 83.12 91 GLY A C 1
ATOM 711 O O . GLY A 1 91 ? 11.643 5.783 -9.364 1.00 83.12 91 GLY A O 1
ATOM 712 N N . HIS A 1 92 ? 11.164 6.629 -11.373 1.00 88.94 92 HIS A N 1
ATOM 713 C CA . HIS A 1 92 ? 9.857 7.150 -10.962 1.00 88.94 92 HIS A CA 1
ATOM 714 C C . HIS A 1 92 ? 8.898 6.060 -10.474 1.00 88.94 92 HIS A C 1
ATOM 716 O O . HIS A 1 92 ? 8.126 6.314 -9.557 1.00 88.94 92 HIS A O 1
ATOM 722 N N . ARG A 1 93 ? 8.966 4.847 -11.040 1.00 89.44 93 ARG A N 1
ATOM 723 C CA . ARG A 1 93 ? 8.120 3.711 -10.629 1.00 89.44 93 ARG A CA 1
ATOM 724 C C . ARG A 1 93 ? 8.394 3.291 -9.188 1.00 89.44 93 ARG A C 1
ATOM 726 O O . ARG A 1 93 ? 7.465 3.111 -8.420 1.00 89.44 93 ARG A O 1
ATOM 733 N N . GLU A 1 94 ? 9.664 3.185 -8.813 1.00 89.00 94 GLU A N 1
ATOM 734 C CA . GLU A 1 94 ? 10.061 2.851 -7.442 1.00 89.00 94 GLU A CA 1
ATOM 735 C C . GLU A 1 94 ? 9.704 3.973 -6.459 1.00 89.00 94 GLU A C 1
ATOM 737 O O . GLU A 1 94 ? 9.157 3.715 -5.389 1.00 89.00 94 GLU A O 1
ATOM 742 N N . LYS A 1 95 ? 9.912 5.236 -6.856 1.00 91.12 95 LYS A N 1
ATOM 743 C CA . LYS A 1 95 ? 9.474 6.383 -6.052 1.00 91.12 95 LYS A CA 1
ATOM 744 C C . LYS A 1 95 ? 7.954 6.396 -5.854 1.00 91.12 95 LYS A C 1
ATOM 746 O O . LYS A 1 95 ? 7.496 6.637 -4.743 1.00 91.12 95 LYS A O 1
ATOM 751 N N . ALA A 1 96 ? 7.184 6.132 -6.910 1.00 92.81 96 ALA A N 1
ATOM 752 C CA . ALA A 1 96 ? 5.729 6.038 -6.843 1.00 92.81 96 ALA A CA 1
ATOM 753 C C . ALA A 1 96 ? 5.292 4.887 -5.929 1.00 92.81 96 ALA A C 1
ATOM 755 O O . ALA A 1 96 ? 4.482 5.112 -5.041 1.00 92.81 96 ALA A O 1
ATOM 756 N N . MET A 1 97 ? 5.899 3.705 -6.074 1.00 92.75 97 MET A N 1
ATOM 757 C CA . MET A 1 97 ? 5.654 2.544 -5.211 1.00 92.75 97 MET A CA 1
ATOM 758 C C . MET A 1 97 ? 5.843 2.886 -3.730 1.00 92.75 97 MET A C 1
ATOM 760 O O . MET A 1 97 ? 4.984 2.617 -2.894 1.00 92.75 97 MET A O 1
ATOM 764 N N . ASN A 1 98 ? 6.962 3.534 -3.406 1.00 93.19 98 ASN A N 1
ATOM 765 C CA . ASN A 1 98 ? 7.277 3.921 -2.039 1.00 93.19 98 ASN A CA 1
ATOM 766 C C . ASN A 1 98 ? 6.254 4.930 -1.480 1.00 93.19 98 ASN A C 1
ATOM 768 O O . ASN A 1 98 ? 5.769 4.762 -0.363 1.00 93.19 98 ASN A O 1
ATOM 772 N N . LEU A 1 99 ? 5.872 5.938 -2.272 1.00 96.19 99 LEU A N 1
ATOM 773 C CA . LEU A 1 99 ? 4.853 6.916 -1.880 1.00 96.19 99 LEU A CA 1
ATOM 774 C C . LEU A 1 99 ? 3.476 6.269 -1.670 1.00 96.19 99 LEU A C 1
ATOM 776 O O . LEU A 1 99 ? 2.806 6.595 -0.693 1.00 96.19 99 LEU A O 1
ATOM 780 N N . THR A 1 100 ? 3.076 5.328 -2.529 1.00 95.88 100 THR A N 1
ATOM 781 C CA . THR A 1 100 ? 1.827 4.568 -2.370 1.00 95.88 100 THR A CA 1
ATOM 782 C C . THR A 1 100 ? 1.833 3.777 -1.061 1.00 95.88 100 THR A C 1
ATOM 784 O O . THR A 1 100 ? 0.908 3.913 -0.260 1.00 95.88 100 THR A O 1
ATOM 787 N N . LYS A 1 101 ? 2.923 3.053 -0.771 1.00 95.00 101 LYS A N 1
ATOM 788 C CA . LYS A 1 101 ? 3.107 2.312 0.490 1.00 95.00 101 LYS A CA 1
AT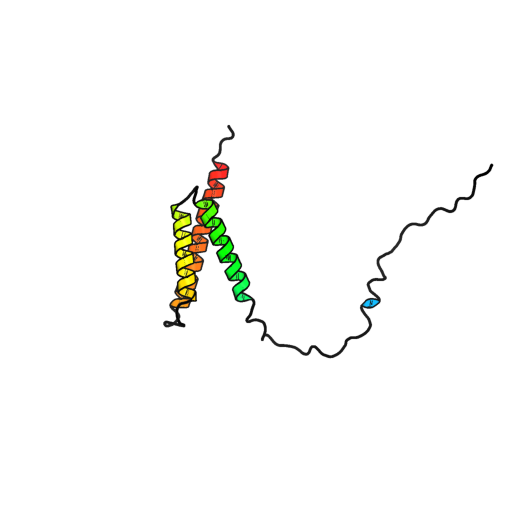OM 789 C C . LYS A 1 101 ? 3.086 3.220 1.724 1.00 95.00 101 LYS A C 1
ATOM 791 O O . LYS A 1 101 ? 2.598 2.816 2.781 1.00 95.00 101 LYS A O 1
ATOM 796 N N . GLN A 1 102 ? 3.622 4.438 1.631 1.00 96.31 102 GLN A N 1
ATOM 797 C CA . GLN A 1 102 ? 3.539 5.424 2.716 1.00 96.31 102 GLN A CA 1
ATOM 798 C C . GLN A 1 102 ? 2.106 5.929 2.914 1.00 96.31 102 GLN A C 1
ATOM 800 O O . GLN A 1 102 ? 1.645 6.025 4.051 1.00 96.31 102 GLN A O 1
ATOM 805 N N . ALA A 1 103 ? 1.391 6.218 1.825 1.00 96.75 103 ALA A N 1
ATOM 806 C CA . ALA A 1 103 ? 0.007 6.673 1.882 1.00 96.75 103 ALA A CA 1
ATOM 807 C C . ALA A 1 103 ? -0.911 5.616 2.514 1.00 96.75 103 ALA A C 1
ATOM 809 O O . ALA A 1 103 ? -1.697 5.956 3.396 1.00 96.75 103 ALA A O 1
ATOM 810 N N . GLN A 1 104 ? -0.759 4.338 2.150 1.00 94.94 104 GLN A N 1
ATOM 811 C CA . GLN A 1 104 ? -1.490 3.238 2.793 1.00 94.94 104 GLN A CA 1
ATOM 812 C C . GLN A 1 104 ? -1.262 3.226 4.306 1.00 94.94 104 GLN A C 1
ATOM 814 O O . GLN A 1 104 ? -2.227 3.205 5.064 1.00 94.94 104 GLN A O 1
ATOM 819 N N . ALA A 1 105 ? -0.005 3.338 4.754 1.00 94.75 105 ALA A N 1
ATOM 820 C CA . ALA A 1 105 ? 0.317 3.359 6.181 1.00 94.75 105 ALA A CA 1
ATOM 821 C C . ALA A 1 105 ? -0.345 4.538 6.918 1.00 94.75 105 ALA A C 1
ATOM 823 O O . ALA A 1 105 ? -0.819 4.376 8.041 1.00 94.75 105 ALA A O 1
ATOM 824 N N . GLN A 1 106 ? -0.413 5.721 6.298 1.00 95.19 106 GLN A N 1
ATOM 825 C CA . GLN A 1 106 ? -1.099 6.878 6.886 1.00 95.19 106 GLN A CA 1
ATOM 826 C C . GLN A 1 106 ? -2.613 6.654 7.003 1.00 95.19 106 GLN A C 1
ATOM 828 O O . GLN A 1 106 ? -3.209 6.973 8.033 1.00 95.19 106 GLN A O 1
ATOM 833 N N . VAL A 1 107 ? -3.240 6.070 5.979 1.00 92.62 107 VAL A N 1
ATOM 834 C CA . VAL A 1 107 ? -4.674 5.742 6.001 1.00 92.62 107 VAL A CA 1
ATOM 835 C C . VAL A 1 107 ? -4.968 4.687 7.072 1.00 92.62 107 VAL A C 1
ATOM 837 O O . VAL A 1 107 ? -5.907 4.856 7.849 1.00 92.62 107 VAL A O 1
ATOM 840 N N . GLU A 1 108 ? -4.138 3.647 7.186 1.00 91.00 108 GLU A N 1
ATOM 841 C CA . GLU A 1 108 ? -4.233 2.639 8.250 1.00 91.00 108 GLU A CA 1
ATOM 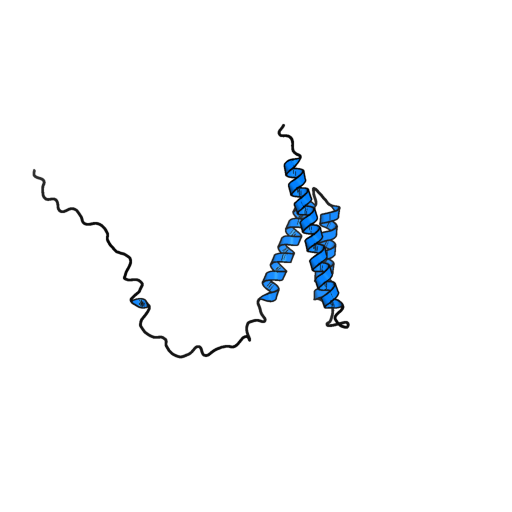842 C C . GLU A 1 108 ? -4.133 3.256 9.645 1.00 91.00 108 GLU A C 1
ATOM 844 O O . GLU A 1 108 ? -4.961 2.962 10.508 1.00 91.00 108 GLU A O 1
ATOM 849 N N . GLN A 1 109 ? -3.158 4.142 9.866 1.00 90.81 109 GLN A N 1
ATOM 850 C CA . GLN A 1 109 ? -3.001 4.863 11.130 1.00 90.81 109 GLN A CA 1
ATOM 851 C C . GLN A 1 109 ? -4.235 5.715 11.451 1.00 90.81 109 GLN A C 1
ATOM 853 O O . GLN A 1 109 ? -4.717 5.685 12.584 1.00 90.81 109 GLN A O 1
ATOM 858 N N . GLY A 1 110 ? -4.794 6.415 10.458 1.00 88.19 110 GLY A N 1
ATOM 859 C CA . GLY A 1 110 ? -6.027 7.190 10.614 1.00 88.19 110 GLY A CA 1
ATOM 860 C C . GLY A 1 110 ? -7.228 6.324 11.007 1.00 88.19 110 GLY A C 1
ATOM 861 O O . GLY A 1 110 ? -7.947 6.649 11.953 1.00 88.19 110 GLY A O 1
ATOM 862 N N . MET A 1 111 ? -7.407 5.176 10.347 1.00 86.88 111 MET A N 1
ATOM 863 C CA . MET A 1 111 ? -8.467 4.220 10.688 1.00 86.88 111 MET A CA 1
ATOM 864 C C . MET A 1 111 ? -8.277 3.621 12.090 1.00 86.88 111 MET A C 1
ATOM 866 O O . MET A 1 111 ? -9.237 3.490 12.849 1.00 86.88 111 MET A O 1
ATOM 870 N N . GLN A 1 112 ? -7.042 3.279 12.472 1.00 86.31 112 GLN A N 1
ATOM 871 C CA . GLN A 1 112 ? -6.736 2.765 13.810 1.00 86.31 112 GLN A CA 1
ATOM 872 C C . GLN A 1 112 ? -7.016 3.803 14.897 1.00 86.31 112 GLN A C 1
ATOM 874 O O . GLN A 1 112 ? -7.603 3.468 15.927 1.00 86.31 112 GLN A O 1
ATOM 879 N N . PHE A 1 113 ? -6.640 5.059 14.662 1.00 86.06 113 PHE A N 1
ATOM 880 C CA . PHE A 1 113 ? -6.922 6.162 15.570 1.00 86.06 113 PHE A CA 1
ATOM 881 C C . PHE A 1 113 ? -8.428 6.355 15.765 1.00 86.06 113 PHE A C 1
ATOM 883 O O . PHE A 1 113 ? -8.900 6.417 16.901 1.00 86.06 113 PHE A O 1
ATOM 890 N N . TYR A 1 114 ? -9.202 6.354 14.677 1.00 78.88 114 TYR A N 1
ATOM 891 C CA . TYR A 1 114 ? -10.658 6.451 14.751 1.00 78.88 114 TYR A CA 1
ATOM 892 C C . TYR A 1 114 ? -11.285 5.270 15.509 1.00 78.88 114 TYR A C 1
ATOM 894 O O . TYR A 1 114 ? -12.137 5.468 16.375 1.00 78.88 114 TYR A O 1
ATOM 902 N N . LYS A 1 115 ? -10.815 4.039 15.268 1.00 80.69 115 LYS A N 1
ATOM 903 C CA . LYS A 1 115 ? -11.254 2.842 16.004 1.00 80.69 115 LYS A CA 1
ATOM 904 C C . LYS A 1 115 ? -10.983 2.952 17.510 1.00 80.69 115 LYS A C 1
ATOM 906 O O . LYS A 1 115 ? -11.834 2.581 18.317 1.00 80.69 115 LYS A O 1
ATOM 911 N N . GLN A 1 116 ? -9.816 3.471 17.897 1.00 79.50 116 GLN A N 1
ATOM 912 C CA . GLN A 1 116 ? -9.467 3.707 19.302 1.00 79.50 116 GLN A CA 1
ATOM 913 C C . GLN A 1 116 ? -10.349 4.794 19.930 1.00 79.50 116 GLN A C 1
ATOM 915 O O . GLN A 1 116 ? -10.845 4.610 21.042 1.00 79.50 116 GLN A O 1
ATOM 920 N N . GLN A 1 117 ? -10.602 5.893 19.213 1.00 76.31 117 GLN A N 1
ATOM 921 C CA . GLN A 1 117 ? -11.461 6.973 19.699 1.00 76.31 117 GLN A CA 1
ATOM 922 C C . GLN A 1 117 ? -12.927 6.552 19.855 1.00 76.31 117 GLN A C 1
ATOM 924 O O . GLN A 1 117 ? -13.538 6.846 20.880 1.00 76.31 117 GLN A O 1
ATOM 929 N N . GLN A 1 118 ? -13.491 5.812 18.898 1.00 65.81 118 GLN A N 1
ATOM 930 C CA . GLN A 1 118 ? -14.857 5.287 19.013 1.00 65.81 118 GLN A CA 1
ATOM 931 C C . GLN A 1 118 ? -15.015 4.310 20.187 1.00 65.81 118 GLN A C 1
ATOM 933 O O . GLN A 1 118 ? -16.057 4.296 20.840 1.00 65.81 118 GLN A O 1
ATOM 938 N N . GLY A 1 119 ? -13.986 3.509 20.489 1.00 60.66 119 GLY A N 1
ATOM 939 C CA . GLY A 1 119 ? -13.979 2.628 21.661 1.00 60.66 119 GLY A CA 1
ATOM 940 C C . GLY A 1 119 ? -14.013 3.387 22.992 1.00 60.66 119 GLY A C 1
ATOM 941 O O . GLY A 1 119 ? -14.587 2.895 23.960 1.00 60.66 119 GLY A O 1
ATOM 942 N N . ALA A 1 120 ? -13.451 4.600 23.032 1.00 59.75 120 ALA A N 1
ATOM 943 C CA . ALA A 1 120 ? -13.477 5.478 24.202 1.00 59.75 120 ALA A CA 1
ATOM 944 C C . ALA A 1 120 ? -14.782 6.290 24.331 1.00 59.75 120 ALA A C 1
ATOM 946 O O . ALA A 1 120 ? -15.131 6.718 25.429 1.00 59.75 120 ALA A O 1
ATOM 947 N N . ALA A 1 121 ? -15.512 6.491 23.228 1.00 56.94 121 ALA A N 1
ATOM 948 C CA . ALA A 1 121 ? -16.724 7.308 23.170 1.00 56.94 121 ALA A CA 1
ATOM 949 C C . ALA A 1 121 ? -18.037 6.536 23.411 1.00 56.94 121 ALA A C 1
ATOM 951 O O . ALA A 1 121 ? -19.105 7.134 23.305 1.00 56.94 121 ALA A O 1
ATOM 952 N N . GLN A 1 122 ? -18.004 5.237 23.736 1.00 49.84 122 GLN A N 1
ATOM 953 C CA . GLN A 1 122 ? -19.212 4.504 24.136 1.00 49.84 122 GLN A CA 1
ATOM 954 C C . GLN A 1 122 ? -19.499 4.700 25.638 1.00 49.84 122 GLN A C 1
ATOM 956 O O . GLN A 1 122 ? -18.861 4.038 26.463 1.00 49.84 122 GLN A O 1
ATOM 961 N N . PRO A 1 123 ? -20.469 5.548 26.049 1.00 52.28 123 PRO A N 1
ATOM 962 C CA . PRO A 1 123 ? -21.018 5.451 27.392 1.00 52.28 123 PRO A CA 1
ATOM 963 C C . PRO A 1 123 ? -21.729 4.102 27.515 1.00 52.28 123 PRO A C 1
ATOM 965 O O . PRO A 1 123 ? -22.637 3.790 26.741 1.00 52.28 123 PRO A O 1
ATOM 968 N N . LYS A 1 124 ? -21.290 3.295 28.486 1.00 54.94 124 LYS A N 1
ATOM 969 C CA . LYS A 1 124 ? -21.977 2.066 28.889 1.00 54.94 124 LYS A CA 1
ATOM 970 C C . LYS A 1 124 ? -23.430 2.428 29.216 1.00 54.94 124 LYS A C 1
ATOM 972 O O . LYS A 1 124 ? -23.655 3.224 30.127 1.00 54.94 124 LYS A O 1
ATOM 977 N N . LYS A 1 125 ? -24.374 1.911 28.429 1.00 50.28 125 LYS A N 1
ATOM 978 C CA . LYS A 1 125 ? -25.799 1.932 28.775 1.00 50.28 125 LYS A CA 1
ATOM 979 C C . LYS A 1 125 ? -26.088 0.884 29.837 1.00 50.28 125 LYS A C 1
ATOM 981 O O . LYS A 1 125 ? -25.423 -0.176 29.790 1.00 50.28 125 LYS A O 1
#

Radius of gyration: 29.76 Å; chains: 1; bounding box: 59×70×74 Å

Sequence (125 aa):
MSRDRVNIPLEELDMRYSVFVWISMLTIAGVLSVPALFAQGQEGAAEQKREQQVDTMARQNQGQEPHMAAALEHLRQAEEELEKATPNKGGHREKAMNLTKQAQAQVEQGMQFYKQQQGAAQPKK

Secondary structure (DSSP, 8-state):
--------------TTSSSSSTT-S---S------SSSTTSSHHHHHHHHHHHHHHHHHHHTTT-HHHHHHHHHHHHHHHHHHHSPS-STTHHHHHHHHHHHHHHHHHHHHHHHHHHHHHS----